Protein AF-A0A1H1VXT9-F1 (afdb_monomer_lite)

Secondary structure (DSSP, 8-state):
-HHHHHHHHHHHHHHHHHHHHHHHHHHHHS----S----PPPHHHHHHHHHHHHHHHHH---HHHHHHHHHHHTS---HHHHHHHTT--HHHHHHHHHH-

Radius of gyration: 32.32 Å; chains: 1; bounding box: 73×25×77 Å

Structure (mmCIF, N/CA/C/O backbone):
data_AF-A0A1H1VXT9-F1
#
_entry.id   AF-A0A1H1VXT9-F1
#
loop_
_atom_site.group_PDB
_atom_site.id
_atom_site.type_symbol
_atom_site.label_atom_id
_atom_site.label_alt_id
_atom_site.label_comp_id
_atom_site.label_asym_id
_atom_s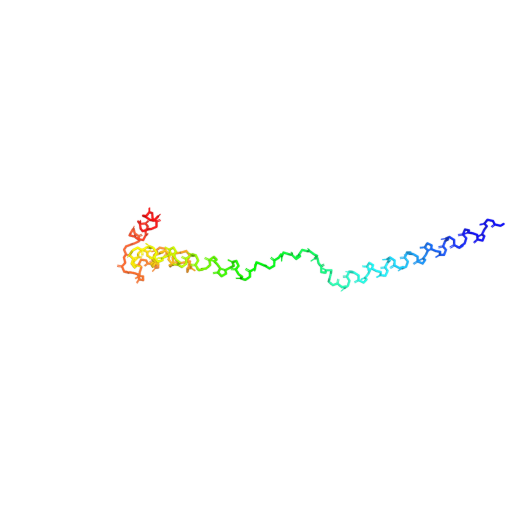ite.label_entity_id
_atom_site.label_seq_id
_atom_site.pdbx_PDB_ins_code
_atom_site.Cartn_x
_atom_site.Cartn_y
_atom_site.Cartn_z
_atom_site.occupancy
_atom_site.B_iso_or_equiv
_atom_site.auth_seq_id
_atom_site.auth_comp_id
_atom_site.auth_asym_id
_atom_site.auth_atom_id
_atom_site.pdbx_PDB_model_num
ATOM 1 N N . MET A 1 1 ? 51.915 -1.849 -53.290 1.00 52.22 1 MET A N 1
ATOM 2 C CA . MET A 1 1 ? 50.447 -2.028 -53.400 1.00 52.22 1 MET A CA 1
ATOM 3 C C . MET A 1 1 ? 49.749 -2.278 -52.052 1.00 52.22 1 MET A C 1
ATOM 5 O O . MET A 1 1 ? 48.544 -2.088 -51.993 1.00 52.22 1 MET A O 1
ATOM 9 N N . GLY A 1 2 ? 50.462 -2.635 -50.966 1.00 62.19 2 GLY A N 1
ATOM 10 C CA . GLY A 1 2 ? 49.870 -2.798 -49.620 1.00 62.19 2 GLY A CA 1
ATOM 11 C C . GLY A 1 2 ? 49.576 -1.493 -48.857 1.00 62.19 2 GLY A C 1
ATOM 12 O O . GLY A 1 2 ? 48.570 -1.417 -48.161 1.00 62.19 2 GLY A O 1
ATOM 13 N N . ASP A 1 3 ? 50.378 -0.440 -49.065 1.00 70.06 3 ASP A N 1
ATOM 14 C CA . ASP A 1 3 ? 50.262 0.839 -48.331 1.00 70.06 3 ASP A CA 1
ATOM 15 C C . ASP A 1 3 ? 48.923 1.567 -48.582 1.00 70.06 3 ASP A C 1
ATOM 17 O O . ASP A 1 3 ? 48.360 2.225 -47.712 1.00 70.06 3 ASP A O 1
ATOM 21 N N . THR A 1 4 ? 48.344 1.406 -49.774 1.00 80.06 4 THR A N 1
ATOM 22 C CA . THR A 1 4 ? 47.067 2.037 -50.132 1.00 80.06 4 THR A CA 1
ATOM 23 C C . THR A 1 4 ? 45.884 1.379 -49.414 1.00 80.06 4 THR A C 1
ATOM 25 O O . THR A 1 4 ? 44.988 2.070 -48.936 1.00 80.06 4 THR A O 1
ATOM 28 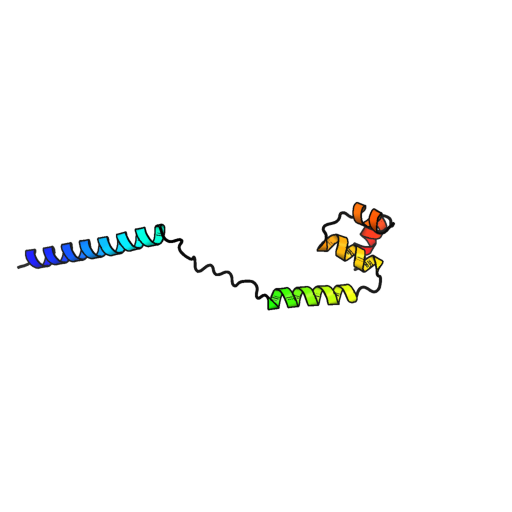N N . ILE A 1 5 ? 45.895 0.049 -49.288 1.00 87.19 5 ILE A N 1
ATOM 29 C CA . ILE A 1 5 ? 44.839 -0.716 -48.605 1.00 87.19 5 ILE A CA 1
ATOM 30 C C . ILE A 1 5 ? 44.843 -0.399 -47.108 1.00 87.19 5 ILE A C 1
ATOM 32 O O . ILE A 1 5 ? 43.789 -0.201 -46.504 1.00 87.19 5 ILE A O 1
ATOM 36 N N . GLU A 1 6 ? 46.029 -0.299 -46.517 1.00 89.00 6 GLU A N 1
ATOM 37 C CA . GLU A 1 6 ? 46.196 0.009 -45.100 1.00 89.00 6 GLU A CA 1
ATOM 38 C C . GLU A 1 6 ? 45.738 1.434 -44.763 1.00 89.00 6 GLU A C 1
ATOM 40 O O . GLU A 1 6 ? 45.035 1.646 -43.772 1.00 89.00 6 GLU A O 1
ATOM 45 N N . ARG A 1 7 ? 46.006 2.401 -45.649 1.00 89.62 7 ARG A N 1
ATOM 46 C CA . ARG A 1 7 ? 45.452 3.761 -45.548 1.00 89.62 7 ARG A CA 1
ATOM 47 C C . ARG A 1 7 ? 43.926 3.773 -45.571 1.00 89.62 7 ARG A C 1
ATOM 49 O O . ARG A 1 7 ? 43.320 4.380 -44.692 1.00 89.62 7 ARG A O 1
ATOM 56 N N . TYR A 1 8 ? 43.294 3.077 -46.517 1.00 92.38 8 TYR A N 1
ATOM 57 C CA . TYR A 1 8 ? 41.829 3.014 -46.575 1.00 92.38 8 TYR A CA 1
ATOM 58 C C . TYR A 1 8 ? 41.224 2.323 -45.351 1.00 92.38 8 TYR A C 1
ATOM 60 O O . TYR A 1 8 ? 40.206 2.773 -44.827 1.00 92.38 8 TYR A O 1
ATOM 68 N N . LYS A 1 9 ? 41.870 1.269 -44.845 1.00 93.19 9 LYS A N 1
ATOM 69 C CA . LYS A 1 9 ? 41.452 0.589 -43.615 1.00 93.19 9 LYS A CA 1
ATOM 70 C C . LYS A 1 9 ? 41.509 1.525 -42.405 1.00 93.19 9 LYS A C 1
ATOM 72 O O . LYS A 1 9 ? 40.562 1.563 -41.621 1.00 93.19 9 LYS A O 1
ATOM 77 N N . ASN A 1 10 ? 42.577 2.310 -42.284 1.00 93.00 10 ASN A N 1
ATOM 78 C CA . ASN A 1 10 ? 42.736 3.288 -41.209 1.00 93.00 10 ASN A CA 1
ATOM 79 C C . ASN A 1 10 ? 41.691 4.410 -41.291 1.00 93.00 10 ASN A C 1
ATOM 81 O O . ASN A 1 10 ? 41.141 4.815 -40.265 1.00 93.00 10 ASN A O 1
ATOM 85 N N . GLU A 1 11 ? 41.360 4.880 -42.494 1.00 94.50 11 GLU A N 1
ATOM 86 C CA . GLU A 1 11 ? 40.296 5.872 -42.680 1.00 94.50 11 GLU A CA 1
ATOM 87 C C . GLU A 1 11 ? 38.911 5.310 -42.335 1.00 94.50 11 GLU A C 1
ATOM 89 O O . GLU A 1 11 ? 38.148 5.952 -41.611 1.00 94.50 11 GLU A O 1
ATOM 94 N N . LEU A 1 12 ? 38.606 4.075 -42.741 1.00 95.94 12 LEU A N 1
ATOM 95 C CA . LEU A 1 12 ? 37.360 3.406 -42.356 1.00 95.94 12 LEU A CA 1
ATOM 96 C C . LEU A 1 12 ? 37.232 3.261 -40.836 1.00 95.94 12 LEU A C 1
ATOM 98 O O . LEU A 1 12 ? 36.172 3.545 -40.277 1.00 95.94 12 LEU A O 1
ATOM 102 N N . GLN A 1 13 ? 38.312 2.883 -40.151 1.00 95.31 13 GLN A N 1
ATOM 103 C CA . GLN A 1 13 ? 38.330 2.795 -38.690 1.00 95.31 13 GLN A CA 1
ATOM 104 C C . GLN A 1 13 ? 38.094 4.157 -38.029 1.00 95.31 13 GLN A C 1
ATOM 106 O O . GLN A 1 13 ? 37.316 4.255 -37.078 1.00 95.31 13 GLN A O 1
ATOM 111 N N . ARG A 1 14 ? 38.707 5.227 -38.550 1.00 95.62 14 ARG A N 1
ATOM 112 C CA . ARG A 1 14 ? 38.498 6.595 -38.049 1.00 95.62 14 ARG A CA 1
ATOM 113 C C . ARG A 1 14 ? 37.057 7.056 -38.231 1.00 95.62 14 ARG A C 1
ATOM 115 O O . ARG A 1 14 ? 36.495 7.664 -37.319 1.00 95.62 14 ARG A O 1
ATOM 122 N N . ILE A 1 15 ? 36.451 6.764 -39.379 1.00 96.69 15 ILE A N 1
ATOM 123 C CA . ILE A 1 15 ? 35.050 7.097 -39.659 1.00 96.69 15 ILE A CA 1
ATOM 124 C C . ILE A 1 15 ? 34.125 6.315 -38.722 1.00 96.69 15 ILE A C 1
ATOM 126 O O . ILE A 1 15 ? 33.276 6.920 -38.067 1.00 96.69 15 ILE A O 1
ATOM 130 N N . ALA A 1 16 ? 34.329 5.003 -38.589 1.00 96.56 16 ALA A N 1
ATOM 131 C CA . ALA A 1 16 ? 33.549 4.159 -37.687 1.00 96.56 16 ALA A CA 1
ATOM 132 C C . ALA A 1 16 ? 33.632 4.653 -36.233 1.00 96.56 16 ALA A C 1
ATOM 134 O O . ALA A 1 16 ? 32.606 4.798 -35.567 1.00 96.56 16 ALA A O 1
ATOM 135 N N . TRP A 1 17 ? 34.835 5.003 -35.767 1.00 97.38 17 TRP A N 1
ATOM 136 C CA . TRP A 1 17 ? 35.040 5.568 -34.435 1.00 97.38 17 TRP A CA 1
ATOM 137 C C . TRP A 1 17 ? 34.288 6.886 -34.242 1.00 97.38 17 TRP A C 1
ATOM 139 O O . TRP A 1 17 ? 33.619 7.077 -33.229 1.00 97.38 17 TRP A O 1
ATOM 149 N N . ARG A 1 18 ? 34.345 7.794 -35.224 1.00 96.88 18 ARG A N 1
ATOM 150 C CA . ARG A 1 18 ? 33.613 9.070 -35.172 1.00 96.88 18 ARG A CA 1
ATOM 151 C C . ARG A 1 18 ? 32.101 8.860 -35.097 1.00 96.88 18 ARG A C 1
ATOM 153 O O . ARG A 1 18 ? 31.443 9.559 -34.329 1.00 96.88 18 ARG A O 1
ATOM 160 N N . ILE A 1 19 ? 31.561 7.897 -35.848 1.00 96.12 19 ILE A N 1
ATOM 161 C CA . ILE A 1 19 ? 30.133 7.545 -35.823 1.00 96.12 19 ILE A CA 1
ATOM 162 C C . ILE A 1 19 ? 29.739 7.012 -34.442 1.00 96.12 19 ILE A C 1
ATOM 164 O O . ILE A 1 19 ? 28.801 7.528 -33.835 1.00 96.12 19 ILE A O 1
ATOM 168 N N . GLN A 1 20 ? 30.484 6.040 -33.910 1.00 94.44 20 GLN A N 1
ATOM 169 C CA . GLN A 1 20 ? 30.218 5.466 -32.587 1.00 94.44 20 GLN A CA 1
ATOM 170 C C . GLN A 1 20 ? 30.337 6.508 -31.474 1.00 94.44 20 GLN A C 1
ATOM 172 O O . GLN A 1 20 ? 29.489 6.575 -30.585 1.00 94.44 20 GLN A O 1
ATOM 177 N N . TYR A 1 21 ? 31.370 7.350 -31.529 1.00 94.88 21 TYR A N 1
ATOM 178 C CA . TYR A 1 21 ? 31.580 8.407 -30.549 1.00 94.88 21 TYR A CA 1
ATOM 179 C C . TYR A 1 21 ? 30.435 9.423 -30.572 1.00 94.88 21 TYR A C 1
ATOM 181 O O . TYR A 1 21 ? 29.898 9.762 -29.518 1.00 94.88 21 TYR A O 1
ATOM 189 N N . LYS A 1 22 ? 30.011 9.863 -31.765 1.00 93.62 22 LYS A N 1
ATOM 190 C CA . LYS A 1 22 ? 28.870 10.771 -31.921 1.00 93.62 22 LYS A CA 1
ATOM 191 C C . LYS A 1 22 ? 27.588 10.146 -31.366 1.00 93.62 22 LYS A C 1
ATOM 193 O O . LYS A 1 22 ? 26.926 10.795 -30.562 1.00 93.62 22 LYS A O 1
ATOM 198 N N . ALA A 1 23 ? 27.295 8.891 -31.712 1.00 90.12 23 ALA A N 1
ATOM 199 C CA . ALA A 1 23 ? 26.136 8.163 -31.194 1.00 90.12 23 ALA A CA 1
ATOM 200 C C . ALA A 1 23 ? 26.167 8.049 -29.660 1.00 90.12 23 ALA A C 1
ATOM 202 O O . ALA A 1 23 ? 25.170 8.319 -29.002 1.00 90.12 23 ALA A O 1
ATOM 203 N N . ARG A 1 24 ? 27.329 7.748 -29.067 1.00 87.19 24 ARG A N 1
ATOM 204 C CA . ARG A 1 24 ? 27.507 7.674 -27.607 1.00 87.19 24 ARG A CA 1
ATOM 205 C C . ARG A 1 24 ? 27.318 9.028 -26.921 1.00 87.19 24 ARG A C 1
ATOM 207 O O . ARG A 1 24 ? 26.761 9.085 -25.829 1.00 87.19 24 ARG A O 1
ATOM 214 N N . VAL A 1 25 ? 27.801 10.119 -27.517 1.00 90.00 25 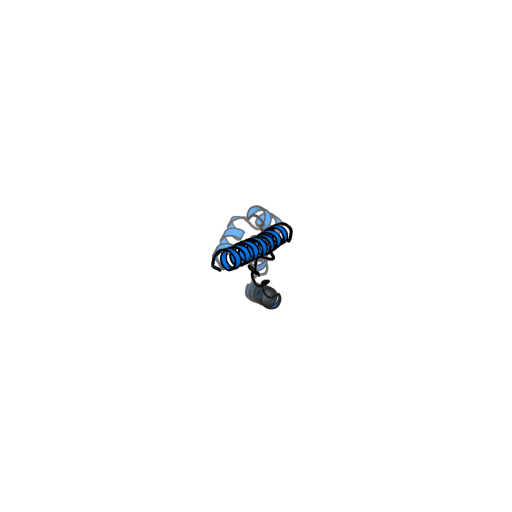VAL A N 1
ATOM 215 C CA . VAL A 1 25 ? 27.601 11.475 -26.977 1.00 90.00 25 VAL A CA 1
ATOM 216 C C . VAL A 1 25 ? 26.137 11.894 -27.092 1.00 90.00 25 VAL A C 1
ATOM 218 O O . VAL A 1 25 ? 25.614 12.462 -26.139 1.00 90.00 25 VAL A O 1
ATOM 221 N N . GLN A 1 26 ? 25.476 11.594 -28.214 1.00 86.88 26 GLN A N 1
ATOM 222 C CA . GLN A 1 26 ? 24.044 11.842 -28.397 1.00 86.88 26 GLN A CA 1
ATOM 223 C C . GLN A 1 26 ? 23.219 11.045 -27.387 1.00 86.88 26 GLN A C 1
ATOM 225 O O . GLN A 1 26 ? 22.496 11.655 -26.614 1.00 86.88 26 GLN A O 1
ATOM 230 N N . GLN A 1 27 ? 23.449 9.736 -27.262 1.00 81.56 27 GLN A N 1
ATOM 231 C CA . GLN A 1 27 ? 22.779 8.874 -26.283 1.00 81.56 27 GLN A CA 1
ATOM 232 C C . GLN A 1 27 ? 22.960 9.341 -24.829 1.00 81.56 27 GLN A C 1
ATOM 234 O O . GLN A 1 27 ? 22.088 9.117 -24.003 1.00 81.56 27 GLN A O 1
ATOM 239 N N . LYS A 1 28 ? 24.100 9.956 -24.484 1.00 80.12 28 LYS A N 1
ATOM 240 C CA . LYS A 1 28 ? 24.331 10.521 -23.142 1.00 80.12 28 LYS A CA 1
ATOM 241 C C . LYS A 1 28 ? 23.603 11.844 -22.898 1.00 80.12 28 LYS A C 1
ATOM 243 O O . LYS A 1 28 ? 23.404 12.209 -21.744 1.00 80.12 28 LYS A O 1
ATOM 248 N N . ARG A 1 29 ? 23.344 12.610 -23.960 1.00 81.50 29 ARG A N 1
ATOM 249 C CA . ARG A 1 29 ? 22.677 13.922 -23.905 1.00 81.50 29 ARG A CA 1
ATOM 250 C C . ARG A 1 29 ? 21.167 13.792 -24.045 1.00 81.50 29 ARG A C 1
ATOM 252 O O . ARG A 1 29 ? 20.432 14.595 -23.486 1.00 81.50 29 ARG A O 1
ATOM 259 N N . GLU A 1 30 ? 20.725 12.796 -24.791 1.00 81.25 30 GLU A N 1
ATOM 260 C CA . GLU A 1 30 ? 19.356 12.314 -24.784 1.00 81.25 30 GLU A CA 1
ATOM 261 C C . GLU A 1 30 ? 19.143 11.566 -23.464 1.00 81.25 30 GLU A C 1
ATOM 263 O O . GLU A 1 30 ? 20.035 10.864 -22.995 1.00 81.25 30 GLU A O 1
ATOM 268 N N . CYS A 1 31 ? 17.992 11.741 -22.816 1.00 63.00 31 CYS A N 1
ATOM 269 C CA . CYS A 1 31 ? 17.622 10.855 -21.719 1.00 63.00 31 CYS A CA 1
ATOM 270 C C . CYS A 1 31 ? 17.403 9.478 -22.358 1.00 63.00 31 CYS A C 1
ATOM 272 O O . CYS A 1 31 ? 16.464 9.361 -23.152 1.00 63.00 31 CYS A O 1
ATOM 274 N N . PRO A 1 32 ? 18.249 8.456 -22.111 1.00 62.75 32 PRO A N 1
ATOM 275 C CA . PRO A 1 32 ? 17.948 7.135 -22.617 1.00 62.75 32 PRO A CA 1
ATOM 276 C C . PRO A 1 32 ? 16.631 6.746 -21.958 1.00 62.75 32 PRO A C 1
ATOM 278 O O . PRO A 1 32 ? 16.580 6.561 -20.741 1.00 62.75 32 PRO A O 1
ATOM 281 N N . LEU A 1 33 ? 15.563 6.676 -22.753 1.00 61.66 33 LEU A N 1
ATOM 282 C CA . LEU A 1 33 ? 14.334 6.004 -22.368 1.00 61.66 33 LEU A CA 1
ATOM 283 C C . LEU A 1 33 ? 14.757 4.568 -22.079 1.00 61.66 33 LEU A C 1
ATOM 285 O O . LEU A 1 33 ? 14.860 3.738 -22.982 1.00 61.66 33 LEU A O 1
ATOM 289 N N . ARG A 1 34 ? 15.139 4.297 -20.828 1.00 60.56 34 ARG A N 1
ATOM 290 C CA . ARG A 1 34 ? 15.320 2.939 -20.358 1.00 60.56 34 ARG A CA 1
ATOM 291 C C . ARG A 1 34 ? 14.006 2.261 -20.690 1.00 60.56 34 ARG A C 1
ATOM 293 O O . ARG A 1 34 ? 12.958 2.695 -20.227 1.00 60.56 34 ARG A O 1
ATOM 300 N N . SER A 1 35 ? 14.082 1.189 -21.466 1.00 57.91 35 SER A N 1
ATOM 301 C CA . SER A 1 35 ? 12.974 0.257 -21.667 1.00 57.91 35 SER A CA 1
ATOM 302 C C . SER A 1 35 ? 12.631 -0.498 -20.372 1.00 57.91 35 SER A C 1
ATOM 304 O O . SER A 1 35 ? 12.038 -1.570 -20.417 1.00 57.91 35 SER A O 1
ATOM 306 N N . ASP A 1 36 ? 12.940 0.077 -19.212 1.00 58.25 36 ASP A N 1
ATOM 307 C CA . ASP A 1 36 ? 12.255 -0.200 -17.963 1.00 58.25 36 ASP A CA 1
ATOM 308 C C . ASP A 1 36 ? 10.898 0.529 -18.043 1.00 58.25 36 ASP A C 1
ATOM 310 O O . ASP A 1 36 ? 10.536 1.333 -17.185 1.00 58.25 36 ASP A O 1
ATOM 314 N N . PHE A 1 37 ? 10.137 0.275 -19.117 1.00 57.78 37 PHE A N 1
ATOM 315 C CA . PHE A 1 37 ? 8.696 0.418 -19.073 1.00 57.78 37 PHE A CA 1
ATOM 316 C C . PHE A 1 37 ? 8.250 -0.668 -18.102 1.00 57.78 37 PHE A C 1
ATOM 318 O O . PHE A 1 37 ? 7.874 -1.769 -18.497 1.00 57.78 37 PHE A O 1
ATOM 325 N N . HIS A 1 38 ? 8.345 -0.384 -16.803 1.00 58.88 38 HIS A N 1
ATOM 326 C CA . HIS A 1 38 ? 7.409 -0.982 -15.876 1.00 58.88 38 HIS A CA 1
ATOM 327 C C . HIS A 1 38 ? 6.053 -0.716 -16.508 1.00 58.88 38 HIS A C 1
ATOM 329 O O . HIS A 1 38 ? 5.698 0.450 -16.705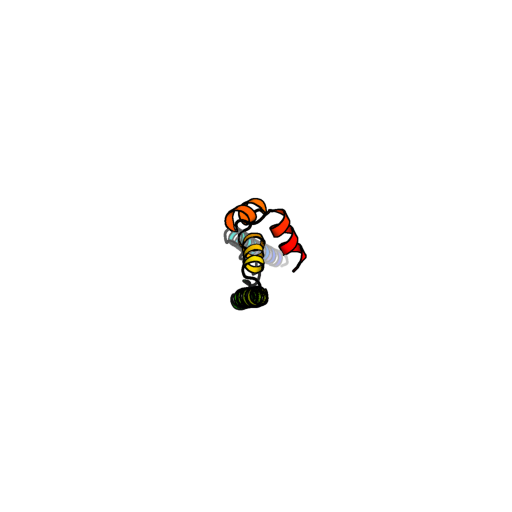 1.00 58.88 38 HIS A O 1
ATOM 335 N N . SER A 1 39 ? 5.385 -1.785 -16.955 1.00 63.06 39 SER A N 1
ATOM 336 C CA . SER A 1 39 ? 4.027 -1.671 -17.462 1.00 63.06 39 SER A CA 1
ATOM 337 C C . SER A 1 39 ? 3.293 -0.791 -16.460 1.00 63.06 39 SER A C 1
ATOM 339 O O . SER A 1 39 ? 3.341 -1.115 -15.265 1.00 63.06 39 SER A O 1
ATOM 341 N N . PRO A 1 40 ? 2.707 0.344 -16.884 1.00 66.19 40 PRO A N 1
ATOM 342 C CA . PRO A 1 40 ? 1.808 1.068 -16.009 1.00 66.19 40 PRO A CA 1
ATOM 343 C C . PRO A 1 40 ? 0.855 0.014 -15.468 1.00 66.19 40 PRO A C 1
ATOM 345 O O . PRO A 1 40 ? 0.337 -0.775 -16.265 1.00 66.19 40 PRO A O 1
ATOM 348 N N . VAL A 1 41 ? 0.721 -0.077 -14.140 1.00 65.06 41 VAL A N 1
ATOM 349 C CA . VAL A 1 41 ? -0.308 -0.934 -13.548 1.00 65.06 41 VAL A CA 1
ATOM 350 C C . VAL A 1 41 ? -1.576 -0.609 -14.316 1.00 65.06 41 VAL A C 1
ATOM 352 O O . VAL A 1 41 ? -1.945 0.568 -14.408 1.00 65.06 41 VAL A O 1
ATOM 355 N N . GLU A 1 42 ? -2.128 -1.610 -15.002 1.00 76.81 42 GLU A N 1
ATOM 356 C CA . GLU A 1 42 ? -3.233 -1.355 -15.907 1.00 76.81 42 GLU A CA 1
ATOM 357 C C . GLU A 1 42 ? -4.338 -0.716 -15.068 1.00 76.81 42 GLU A C 1
ATOM 359 O O . GLU A 1 42 ? -4.656 -1.189 -13.978 1.00 76.81 42 GLU A O 1
ATOM 364 N N . ILE A 1 43 ? -4.880 0.412 -15.526 1.00 75.38 43 ILE A N 1
ATOM 365 C CA . ILE A 1 43 ? -5.894 1.164 -14.769 1.00 75.38 43 ILE A CA 1
ATOM 366 C C . ILE A 1 43 ? -7.063 0.238 -14.394 1.00 75.38 43 ILE A C 1
ATOM 368 O O . ILE A 1 43 ? -7.642 0.356 -13.318 1.00 75.38 43 ILE A O 1
ATOM 372 N N . THR A 1 44 ? -7.353 -0.728 -15.265 1.00 78.19 44 THR A N 1
ATOM 373 C CA . THR A 1 44 ? -8.282 -1.836 -15.046 1.00 78.19 44 THR A CA 1
ATOM 374 C C . THR A 1 44 ? -7.951 -2.656 -13.804 1.00 78.19 44 THR A C 1
ATOM 376 O O . THR A 1 44 ? -8.853 -2.915 -13.018 1.00 78.19 44 THR A O 1
ATOM 379 N N . ASP A 1 45 ? -6.693 -3.024 -13.584 1.00 79.56 45 ASP A N 1
ATOM 380 C CA . ASP A 1 45 ? -6.260 -3.846 -12.450 1.00 79.56 45 ASP A CA 1
ATOM 381 C C . ASP A 1 45 ? -6.410 -3.091 -11.118 1.00 79.56 45 ASP A C 1
ATOM 383 O O . ASP A 1 45 ? -6.949 -3.619 -10.143 1.00 79.56 45 ASP A O 1
ATOM 387 N N . VAL A 1 46 ? -6.067 -1.795 -11.101 1.00 81.56 46 VAL A N 1
ATOM 388 C CA . VAL A 1 46 ? -6.319 -0.920 -9.938 1.00 81.56 46 VAL A CA 1
ATOM 389 C C . VAL A 1 46 ? -7.819 -0.807 -9.657 1.00 81.56 46 VAL A C 1
ATOM 391 O O . VAL A 1 46 ? -8.253 -0.982 -8.520 1.00 81.56 46 VAL A O 1
ATOM 394 N N . MET A 1 47 ? -8.630 -0.560 -10.690 1.00 76.38 47 MET A N 1
ATOM 395 C CA . MET A 1 47 ? -10.081 -0.423 -10.533 1.00 76.38 47 MET A CA 1
ATOM 396 C C . MET A 1 47 ? -10.750 -1.725 -10.077 1.00 76.38 47 MET A C 1
ATOM 398 O O . MET A 1 47 ? -11.680 -1.681 -9.270 1.00 76.38 47 MET A O 1
ATOM 402 N N . VAL A 1 48 ? -10.291 -2.878 -10.573 1.00 81.81 48 VAL A N 1
ATOM 403 C CA . VAL A 1 48 ? -10.780 -4.198 -10.150 1.00 81.81 48 VAL A CA 1
ATOM 404 C C . VAL A 1 48 ? -10.422 -4.451 -8.687 1.00 81.81 48 VAL A C 1
ATOM 406 O O . VAL A 1 48 ? -11.288 -4.884 -7.925 1.00 81.81 48 VAL A O 1
ATOM 409 N N . SER A 1 49 ? -9.197 -4.120 -8.273 1.00 85.75 49 SER A N 1
ATOM 410 C CA . SER A 1 49 ? -8.764 -4.220 -6.876 1.00 85.75 49 SER A CA 1
ATOM 411 C C . SER A 1 49 ? -9.616 -3.344 -5.949 1.00 85.75 49 SER A C 1
ATOM 413 O O . SER A 1 49 ? -10.165 -3.837 -4.963 1.00 85.75 49 SER A O 1
ATOM 415 N N . ASP A 1 50 ? -9.838 -2.075 -6.304 1.00 86.75 50 ASP A N 1
ATOM 416 C CA . ASP A 1 50 ? -10.666 -1.151 -5.518 1.00 86.75 50 ASP A CA 1
ATOM 417 C C . ASP A 1 50 ? -12.118 -1.631 -5.385 1.00 86.75 50 ASP A C 1
ATOM 419 O O . ASP A 1 50 ? -12.732 -1.523 -4.316 1.00 86.75 50 ASP A O 1
ATOM 423 N N . LEU A 1 51 ? -12.692 -2.158 -6.470 1.00 89.25 51 LEU A N 1
ATOM 424 C CA . LEU A 1 51 ? -14.041 -2.719 -6.469 1.00 89.25 51 LEU A CA 1
ATOM 425 C C . LEU A 1 51 ? -14.120 -3.956 -5.566 1.00 89.25 51 LEU A C 1
ATOM 427 O O . LEU A 1 51 ? -15.055 -4.082 -4.775 1.00 89.25 51 LEU A O 1
ATOM 431 N N . TYR A 1 52 ? -13.123 -4.835 -5.646 1.00 90.56 52 TYR A N 1
ATOM 432 C CA . TYR A 1 52 ? -13.041 -6.036 -4.825 1.00 90.56 52 TYR A CA 1
ATOM 433 C C . TYR A 1 52 ? -12.909 -5.703 -3.332 1.00 90.56 52 TYR A C 1
ATOM 435 O O . TYR A 1 52 ? -13.641 -6.252 -2.505 1.00 90.56 52 TYR A O 1
ATOM 443 N N . VAL A 1 53 ? -12.061 -4.733 -2.976 1.00 89.56 53 VAL A N 1
ATOM 444 C CA . VAL A 1 53 ? -11.925 -4.243 -1.595 1.00 89.56 53 VAL A CA 1
ATOM 445 C C . VAL A 1 53 ? -13.256 -3.696 -1.075 1.00 89.56 53 VAL A C 1
ATOM 447 O O . VAL A 1 53 ? -13.660 -4.029 0.040 1.00 89.56 53 VAL A O 1
ATOM 450 N N . LYS A 1 54 ? -13.987 -2.908 -1.876 1.00 89.19 54 LYS A N 1
ATOM 451 C CA . LYS A 1 54 ? -15.318 -2.402 -1.492 1.00 89.19 54 LYS A CA 1
ATOM 452 C C . LYS A 1 54 ? -16.314 -3.531 -1.233 1.00 89.19 54 LYS A C 1
ATOM 454 O O . LYS A 1 54 ? -16.997 -3.495 -0.213 1.00 89.19 54 LYS A O 1
ATOM 459 N N . GLN A 1 55 ? -16.353 -4.547 -2.095 1.00 89.81 55 GLN A N 1
ATOM 460 C CA . GLN A 1 55 ? -17.233 -5.705 -1.910 1.00 89.81 55 GLN A CA 1
ATOM 461 C C . GLN A 1 55 ? -16.921 -6.452 -0.609 1.00 89.81 55 GLN A C 1
ATOM 463 O O . GLN A 1 55 ? -17.834 -6.775 0.147 1.00 89.81 55 GLN A O 1
ATOM 468 N N . ILE A 1 56 ? -15.641 -6.669 -0.291 1.00 89.12 56 ILE A N 1
ATOM 469 C CA . ILE A 1 56 ? -15.239 -7.305 0.973 1.00 89.12 56 ILE A CA 1
ATOM 470 C C . ILE A 1 56 ? -15.685 -6.468 2.176 1.00 89.12 56 ILE A C 1
ATOM 472 O O . ILE A 1 56 ? -16.205 -7.010 3.151 1.00 89.12 56 ILE A O 1
ATOM 476 N N . LEU A 1 57 ? -15.512 -5.146 2.119 1.00 89.81 57 LEU A N 1
ATOM 477 C CA . LEU A 1 57 ? -15.940 -4.257 3.201 1.00 89.81 57 LEU A CA 1
ATOM 478 C C . LEU A 1 57 ? -17.459 -4.292 3.410 1.00 89.81 57 LEU A C 1
ATOM 480 O O . LEU A 1 57 ? -17.926 -4.175 4.547 1.00 89.81 57 LEU A O 1
ATOM 484 N N . GLU A 1 58 ? -18.241 -4.472 2.347 1.00 89.12 58 GLU A N 1
ATOM 485 C CA . GLU A 1 58 ? -19.696 -4.626 2.431 1.00 89.12 58 GLU A CA 1
ATOM 486 C C . GLU A 1 58 ? -20.116 -5.925 3.129 1.00 89.12 58 GLU A C 1
ATOM 488 O O . GLU A 1 58 ? -21.102 -5.905 3.868 1.00 89.12 58 GLU A O 1
ATOM 493 N N . LEU A 1 59 ? -19.333 -7.005 3.009 1.00 89.69 59 LEU A N 1
ATOM 494 C CA . LEU A 1 59 ? -19.583 -8.272 3.714 1.00 89.69 59 LEU A CA 1
ATOM 495 C C . LEU A 1 59 ? -19.485 -8.149 5.240 1.00 89.69 59 LEU A C 1
ATOM 497 O O . LEU A 1 59 ? -20.012 -9.004 5.950 1.00 89.69 59 LEU A O 1
ATOM 501 N N . ILE A 1 60 ? -18.835 -7.103 5.765 1.00 89.25 60 ILE A N 1
ATOM 502 C CA . ILE A 1 60 ? -18.772 -6.858 7.208 1.00 89.25 60 ILE A CA 1
ATOM 503 C C . ILE A 1 60 ? -20.171 -6.428 7.683 1.00 89.25 60 ILE A C 1
ATOM 505 O O . ILE A 1 60 ? -20.627 -5.342 7.316 1.00 89.25 60 ILE A O 1
ATOM 509 N N . PRO A 1 61 ? -20.862 -7.229 8.517 1.00 84.19 61 PRO A N 1
ATOM 510 C CA . PRO A 1 61 ? -22.271 -7.000 8.837 1.00 84.19 61 PRO A CA 1
ATOM 511 C C . PRO A 1 61 ? -22.489 -5.795 9.761 1.00 84.19 61 PRO A C 1
ATOM 513 O O . PRO A 1 61 ? -23.572 -5.213 9.784 1.00 84.19 61 PRO A O 1
ATOM 516 N N . THR A 1 62 ? -21.476 -5.403 10.535 1.00 88.50 62 THR A N 1
ATOM 517 C CA . THR A 1 62 ? -21.559 -4.279 11.470 1.00 88.50 62 THR A CA 1
ATOM 518 C C . THR A 1 62 ? -20.915 -3.024 10.895 1.00 88.50 62 THR A C 1
ATOM 520 O O . THR A 1 62 ? -19.747 -3.019 10.505 1.00 88.50 62 THR A O 1
ATOM 523 N N . SER A 1 63 ? -21.653 -1.912 10.932 1.00 87.62 63 SER A N 1
ATOM 524 C CA . SER A 1 63 ? -21.141 -0.590 10.549 1.00 87.62 63 SER A CA 1
ATOM 525 C C . SER A 1 63 ? -19.912 -0.191 11.371 1.00 87.62 63 SER A C 1
ATOM 527 O O . SER A 1 63 ? -18.948 0.332 10.824 1.00 87.62 63 SER A O 1
ATOM 529 N N . THR A 1 64 ? -19.899 -0.513 12.668 1.00 88.88 64 THR A N 1
ATOM 530 C CA . THR A 1 64 ? -18.757 -0.249 13.554 1.00 88.88 64 THR A CA 1
ATOM 531 C C . THR A 1 64 ? -17.509 -1.027 13.137 1.00 88.88 64 THR A C 1
ATOM 533 O O . THR A 1 64 ? -16.433 -0.445 13.079 1.00 88.88 64 THR A O 1
ATOM 536 N N . GLY A 1 65 ? -17.637 -2.321 12.815 1.00 88.56 65 GLY A N 1
ATOM 537 C CA . GLY A 1 65 ? -16.503 -3.138 12.372 1.00 88.56 65 GLY A CA 1
ATOM 538 C C . GLY A 1 65 ? -15.949 -2.652 11.035 1.00 88.56 65 GLY A C 1
ATOM 539 O O . GLY A 1 65 ? -14.739 -2.505 10.884 1.00 88.56 65 GLY A O 1
ATOM 540 N N . ARG A 1 66 ? -16.842 -2.306 10.101 1.00 92.38 66 ARG A N 1
ATOM 541 C CA . ARG A 1 66 ? -16.471 -1.733 8.804 1.00 92.38 66 ARG A CA 1
ATOM 542 C C . ARG A 1 66 ? -15.709 -0.416 8.959 1.00 92.38 66 ARG A C 1
ATOM 544 O O . ARG A 1 66 ? -14.652 -0.260 8.357 1.00 92.38 66 ARG A O 1
ATOM 551 N N . ASN A 1 67 ? -16.206 0.497 9.793 1.00 92.38 67 ASN A N 1
ATOM 552 C CA . ASN A 1 67 ? -15.555 1.786 10.032 1.00 92.38 67 ASN A CA 1
ATOM 553 C C . ASN A 1 67 ? -14.174 1.613 10.670 1.00 92.38 67 ASN A C 1
ATOM 555 O O . ASN A 1 67 ? -13.220 2.212 10.192 1.00 92.38 67 ASN A O 1
ATOM 559 N N . VAL A 1 68 ? -14.037 0.723 11.662 1.00 92.62 68 VAL A N 1
ATOM 560 C CA . VAL A 1 68 ? -12.734 0.418 12.279 1.00 92.62 68 VAL A CA 1
ATOM 561 C C . VAL A 1 68 ? -11.707 -0.038 11.236 1.00 92.62 68 VAL A C 1
ATOM 563 O O . VAL A 1 68 ? -10.570 0.426 11.266 1.00 92.62 68 VAL A O 1
ATOM 566 N N . ILE A 1 69 ? -12.087 -0.917 10.303 1.00 90.94 69 ILE A N 1
ATOM 567 C CA . ILE A 1 69 ? -11.178 -1.400 9.250 1.00 90.94 69 ILE A CA 1
ATOM 568 C C . ILE A 1 69 ? -10.813 -0.290 8.265 1.00 90.94 69 ILE A C 1
ATOM 570 O O . ILE A 1 69 ? -9.635 -0.131 7.949 1.00 90.94 69 ILE A O 1
ATOM 574 N N . ILE A 1 70 ? -11.795 0.488 7.802 1.00 92.06 70 ILE A N 1
ATOM 575 C CA . ILE A 1 70 ? -11.563 1.601 6.873 1.00 92.06 70 ILE A CA 1
ATOM 576 C C . ILE A 1 70 ? -10.639 2.640 7.512 1.00 92.06 70 ILE A C 1
ATOM 578 O O . ILE A 1 70 ? -9.653 3.053 6.905 1.00 92.06 70 ILE A O 1
ATOM 582 N N . ASP A 1 71 ? -10.930 3.056 8.741 1.00 93.31 71 ASP A N 1
ATOM 583 C CA . ASP A 1 71 ? -10.147 4.084 9.415 1.00 93.31 71 ASP A CA 1
ATOM 584 C C . ASP A 1 71 ? -8.716 3.613 9.716 1.00 93.31 71 ASP A C 1
ATOM 586 O O . ASP A 1 71 ? -7.784 4.406 9.604 1.00 93.31 71 ASP A O 1
ATOM 590 N N . PHE A 1 72 ? -8.524 2.327 10.031 1.00 91.44 72 PHE A N 1
ATOM 591 C CA . PHE A 1 72 ? -7.202 1.781 10.333 1.00 91.44 72 PHE A CA 1
ATOM 592 C C . PHE A 1 72 ? -6.354 1.519 9.081 1.00 91.44 72 PHE A C 1
ATOM 594 O O . PHE A 1 72 ? -5.203 1.933 9.040 1.00 91.44 72 PHE A O 1
ATOM 601 N N . TYR A 1 73 ? -6.898 0.824 8.075 1.00 89.38 73 TYR A N 1
ATOM 602 C CA . TYR A 1 73 ? -6.122 0.336 6.925 1.00 89.38 73 TYR A CA 1
ATOM 603 C C . TYR A 1 73 ? -6.156 1.254 5.700 1.00 89.38 73 TYR A C 1
ATOM 605 O O . TYR A 1 73 ? -5.269 1.156 4.860 1.00 89.38 73 TYR A O 1
ATOM 613 N N . ILE A 1 74 ? -7.180 2.104 5.558 1.00 89.06 74 ILE A N 1
ATOM 614 C CA . ILE A 1 74 ? -7.326 2.999 4.393 1.00 89.06 74 ILE A CA 1
ATOM 615 C C . ILE A 1 74 ? -6.960 4.440 4.756 1.00 89.06 74 ILE A C 1
ATOM 617 O O . ILE A 1 74 ? -6.453 5.178 3.917 1.00 89.06 74 ILE A O 1
ATOM 621 N N . ARG A 1 75 ? -7.232 4.864 5.996 1.00 92.06 75 ARG A N 1
ATOM 622 C CA . ARG A 1 75 ? -6.998 6.245 6.458 1.00 92.06 75 ARG A CA 1
ATOM 623 C C . ARG A 1 75 ? -5.825 6.385 7.431 1.00 92.06 75 ARG A C 1
ATOM 625 O O . ARG A 1 75 ? -5.642 7.476 7.967 1.00 92.06 75 ARG A O 1
ATOM 632 N N . ASP A 1 76 ? -5.079 5.306 7.674 1.00 91.69 76 ASP A N 1
ATOM 633 C CA . ASP A 1 76 ? -3.904 5.255 8.558 1.00 91.69 76 ASP A CA 1
ATOM 634 C C . ASP A 1 76 ? -4.125 5.883 9.950 1.00 91.69 76 ASP A C 1
ATOM 636 O O . ASP A 1 76 ? -3.220 6.468 10.553 1.00 91.69 76 ASP A O 1
ATOM 640 N N . LYS A 1 77 ? -5.343 5.778 10.498 1.00 93.12 77 LYS A N 1
ATOM 641 C CA . LYS A 1 77 ? -5.644 6.304 11.833 1.00 93.12 77 LYS A CA 1
ATOM 642 C C . LYS A 1 77 ? -5.154 5.352 12.916 1.00 93.12 77 LYS A C 1
ATOM 644 O O . LYS A 1 77 ? -5.280 4.130 12.830 1.00 93.12 77 LYS A O 1
ATOM 649 N N . SER A 1 78 ? -4.652 5.925 14.005 1.00 93.94 78 SER A N 1
ATOM 650 C CA . SER A 1 78 ? -4.289 5.156 15.194 1.00 93.94 78 SER A CA 1
ATOM 651 C C . SER A 1 78 ? -5.527 4.625 15.921 1.00 93.94 78 SER A C 1
ATOM 653 O O . SER A 1 78 ? -6.597 5.232 15.901 1.00 93.94 78 SER A O 1
ATOM 655 N N . GLU A 1 79 ? -5.372 3.528 16.667 1.00 92.19 79 GLU A N 1
ATOM 656 C CA . GLU A 1 79 ? -6.476 2.935 17.439 1.00 92.19 79 GLU A CA 1
ATOM 657 C C . GLU A 1 79 ? -7.103 3.915 18.446 1.00 92.19 79 GLU A C 1
ATOM 659 O O . GLU A 1 79 ? -8.281 3.787 18.767 1.00 92.19 79 GLU A O 1
ATOM 664 N N . ARG A 1 80 ? -6.328 4.895 18.935 1.00 94.25 80 ARG A N 1
ATOM 665 C CA . ARG A 1 80 ? -6.819 5.956 19.826 1.00 94.25 80 ARG A CA 1
ATOM 666 C C . ARG A 1 80 ? -7.732 6.936 19.095 1.00 94.25 80 ARG A C 1
ATOM 668 O O . ARG A 1 80 ? -8.822 7.200 19.579 1.00 94.25 80 ARG A O 1
ATOM 675 N N . GLN A 1 81 ? -7.323 7.405 17.918 1.00 93.62 81 GLN A N 1
ATOM 676 C CA . GLN A 1 81 ? -8.143 8.301 17.094 1.00 93.62 81 GLN A CA 1
ATOM 677 C C . GLN A 1 81 ? -9.454 7.624 16.682 1.00 93.62 81 GLN A C 1
ATOM 679 O O . GLN A 1 81 ? -10.517 8.221 16.779 1.00 93.62 81 GLN A O 1
ATOM 684 N N . ILE A 1 82 ? -9.396 6.344 16.303 1.00 94.56 82 ILE A N 1
ATOM 685 C CA . ILE A 1 82 ? -10.588 5.560 15.946 1.00 94.56 82 ILE A CA 1
ATOM 686 C C . ILE A 1 82 ? -11.517 5.384 17.155 1.00 94.56 82 ILE A C 1
ATOM 688 O O . ILE A 1 82 ? -12.735 5.484 17.027 1.00 94.56 82 ILE A O 1
ATOM 692 N N . ALA A 1 83 ? -10.950 5.116 18.334 1.00 94.19 83 ALA A N 1
ATOM 693 C CA . ALA A 1 83 ? -11.702 4.994 19.579 1.00 94.19 83 ALA A CA 1
ATOM 694 C C . ALA A 1 83 ? -12.446 6.294 19.930 1.00 94.19 83 ALA A C 1
ATOM 696 O O . ALA A 1 83 ? -13.624 6.244 20.286 1.00 94.19 83 ALA A O 1
ATOM 697 N N . GLU A 1 84 ? -11.782 7.441 19.778 1.00 94.81 84 GLU A N 1
ATOM 698 C CA . GLU A 1 84 ? -12.372 8.766 19.993 1.00 94.81 84 GLU A CA 1
ATOM 699 C C . GLU A 1 84 ? -13.485 9.068 18.979 1.00 94.81 84 GLU A C 1
ATOM 701 O O . GLU A 1 84 ? -14.584 9.452 19.375 1.00 94.81 84 GLU A O 1
ATOM 706 N N . GLU A 1 85 ? -13.249 8.832 17.687 1.00 93.00 85 GLU A N 1
ATOM 707 C CA . GLU A 1 85 ? -14.222 9.119 16.623 1.00 93.00 85 GLU A CA 1
ATOM 708 C C . GLU A 1 85 ? -15.473 8.236 16.689 1.00 93.00 85 GLU A C 1
ATOM 710 O O . GLU A 1 85 ? -16.586 8.705 16.451 1.00 93.00 85 GLU A O 1
ATOM 715 N N . LEU A 1 86 ? -15.304 6.953 17.013 1.00 91.31 86 LEU A N 1
ATOM 716 C CA . LEU A 1 86 ? -16.410 5.998 17.105 1.00 91.31 86 LEU A CA 1
ATOM 717 C C . LEU A 1 86 ? -17.020 5.924 18.512 1.00 91.31 86 LEU A C 1
ATOM 719 O O . LEU A 1 86 ? -17.961 5.157 18.716 1.00 91.31 86 LEU A O 1
ATOM 723 N N . ASN A 1 87 ? -16.506 6.706 19.468 1.00 93.38 87 ASN A N 1
ATOM 724 C CA . ASN A 1 87 ? -16.907 6.705 20.876 1.00 93.38 87 ASN A CA 1
ATOM 725 C C . ASN A 1 87 ? -16.912 5.290 21.498 1.00 93.38 87 ASN A C 1
ATOM 727 O O . ASN A 1 87 ? -17.853 4.877 22.181 1.00 93.38 87 ASN A O 1
ATOM 731 N N . ILE A 1 88 ? -15.857 4.518 21.224 1.00 92.56 88 ILE A N 1
ATOM 732 C CA . ILE A 1 88 ? -15.642 3.162 21.749 1.00 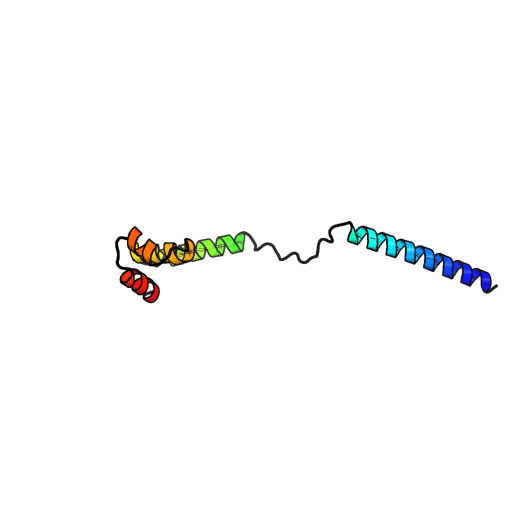92.56 88 ILE A CA 1
ATOM 733 C C . ILE A 1 88 ? -14.288 3.070 22.449 1.00 92.56 88 ILE A C 1
ATOM 735 O O . ILE A 1 88 ? -13.410 3.898 22.252 1.00 92.56 88 ILE A O 1
ATOM 739 N N . SER A 1 89 ? -14.073 2.041 23.269 1.00 93.12 89 SER A N 1
ATOM 740 C CA . SER A 1 89 ? -12.767 1.862 23.910 1.00 93.12 89 SER A CA 1
ATOM 741 C C . SER A 1 89 ? -11.700 1.403 22.910 1.00 93.12 89 SER A C 1
ATOM 743 O O . SER A 1 89 ? -11.979 0.634 21.988 1.00 93.12 89 SER A O 1
ATOM 745 N N . GLN A 1 90 ? -10.438 1.775 23.145 1.00 92.50 90 GLN A N 1
ATOM 746 C CA . GLN A 1 90 ? -9.307 1.283 22.344 1.00 92.50 90 GLN A CA 1
ATOM 747 C C . GLN A 1 90 ? -9.246 -0.261 22.319 1.00 92.50 90 GLN A C 1
ATOM 749 O O . GLN A 1 90 ? -8.935 -0.877 21.301 1.00 92.50 90 GLN A O 1
ATOM 754 N N . GLN A 1 91 ? -9.629 -0.916 23.423 1.00 92.19 91 GLN A N 1
ATOM 755 C CA . GLN A 1 91 ? -9.736 -2.377 23.483 1.00 92.19 91 GLN A CA 1
ATOM 756 C C . GLN A 1 91 ? -10.833 -2.928 22.560 1.00 92.19 91 GLN A C 1
ATOM 758 O O . GLN A 1 91 ? -10.674 -4.018 22.011 1.00 92.19 91 GLN A O 1
ATOM 763 N N . ALA A 1 92 ? -11.941 -2.203 22.379 1.00 88.12 92 ALA A N 1
ATOM 764 C CA . ALA A 1 92 ? -12.987 -2.582 21.436 1.00 88.12 92 ALA A CA 1
ATOM 765 C C . ALA A 1 92 ? -12.485 -2.498 19.986 1.00 88.12 92 ALA A C 1
ATOM 767 O O . ALA A 1 92 ? -12.715 -3.439 19.229 1.00 88.12 92 ALA A O 1
ATOM 768 N N . VAL A 1 93 ? -11.729 -1.452 19.628 1.00 90.62 93 VAL A N 1
ATOM 769 C CA . VAL A 1 93 ? -11.057 -1.328 18.316 1.00 90.62 93 VAL A CA 1
ATOM 770 C C . VAL A 1 93 ? -10.127 -2.524 18.069 1.00 90.62 93 VAL A C 1
ATOM 772 O O . VAL A 1 93 ? -10.227 -3.196 17.042 1.00 90.62 93 VAL A O 1
ATOM 775 N N . SER A 1 94 ? -9.287 -2.868 19.053 1.00 91.12 94 SER A N 1
ATOM 776 C CA . SER A 1 94 ? -8.373 -4.019 18.972 1.00 91.12 94 SER A CA 1
ATOM 777 C C . SER A 1 94 ? -9.110 -5.358 18.822 1.00 91.12 94 SER A C 1
ATOM 779 O O . SER A 1 94 ? -8.689 -6.226 18.056 1.00 91.12 94 SER A O 1
ATOM 781 N N . LYS A 1 95 ? -10.248 -5.532 19.510 1.00 91.00 95 LYS A N 1
ATOM 782 C CA . LYS A 1 95 ? -11.105 -6.717 19.348 1.00 91.00 95 LYS A CA 1
ATOM 783 C C . LYS A 1 95 ? -11.711 -6.798 17.950 1.00 91.00 95 LYS A C 1
ATOM 785 O O . LYS A 1 95 ? -11.771 -7.895 17.408 1.00 91.00 95 LYS A O 1
ATOM 790 N N . TRP A 1 96 ? -12.139 -5.679 17.368 1.00 89.19 96 TRP A N 1
ATOM 791 C CA . TRP A 1 96 ? -12.669 -5.654 16.002 1.00 89.19 96 TRP A CA 1
ATOM 792 C C . TRP A 1 96 ? -11.612 -6.031 14.964 1.00 89.19 96 TRP A C 1
ATOM 794 O O . TRP A 1 96 ? -11.903 -6.856 14.106 1.00 89.19 96 TRP A O 1
ATOM 804 N N . LYS A 1 97 ? -10.371 -5.553 15.118 1.00 83.44 97 LYS A N 1
ATOM 805 C CA . LYS A 1 97 ? -9.230 -5.977 14.285 1.00 83.44 97 LYS A CA 1
ATOM 806 C C . LYS A 1 97 ? -8.953 -7.481 14.310 1.00 83.44 97 LYS A C 1
ATOM 808 O O . LYS A 1 97 ? -8.408 -7.995 13.349 1.00 83.44 97 LYS A O 1
ATOM 813 N N . LYS A 1 98 ? -9.249 -8.156 15.426 1.00 84.56 98 LYS A N 1
ATOM 814 C CA . LYS A 1 98 ? -8.990 -9.596 15.620 1.00 84.56 98 LYS A CA 1
ATOM 815 C C . LYS A 1 98 ? -10.181 -10.499 15.289 1.00 84.56 98 LYS A C 1
ATOM 817 O O . LYS A 1 98 ? -10.012 -11.711 15.245 1.00 84.56 98 LYS A O 1
ATOM 822 N N . LYS A 1 99 ? -11.394 -9.940 15.234 1.00 79.00 99 LYS A N 1
ATOM 823 C CA . LYS A 1 99 ? -12.638 -10.692 14.990 1.00 79.00 99 LYS A CA 1
ATOM 824 C C . LYS A 1 99 ? -12.910 -10.923 13.506 1.00 79.00 99 LYS A C 1
ATOM 826 O O . LYS A 1 99 ? -13.692 -11.814 13.189 1.00 79.00 99 LYS A O 1
ATOM 831 N N . LEU A 1 100 ? -12.338 -10.073 12.663 1.00 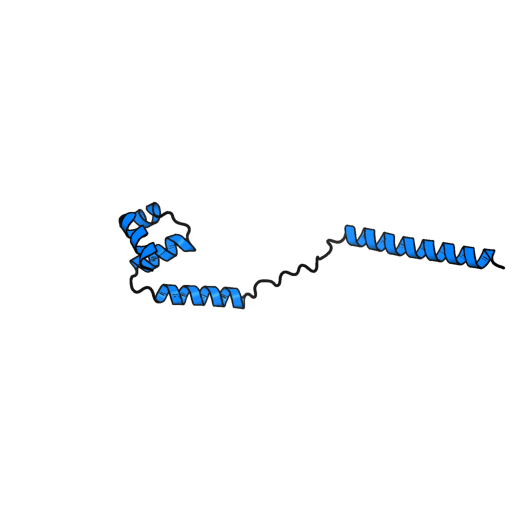60.91 100 LEU A N 1
ATOM 832 C CA . LEU A 1 100 ? -12.222 -10.267 11.224 1.00 60.91 100 LEU A CA 1
ATOM 833 C C . LEU A 1 100 ? -10.955 -11.075 10.944 1.00 60.91 100 LEU A C 1
ATOM 835 O O . LEU A 1 100 ? -11.016 -11.910 10.022 1.00 60.91 100 LEU A O 1
#

pLDDT: mean 85.3, std 11.25, range [52.22, 97.38]

Foldseek 3Di:
DVVVVVVVVVVVVVVVVVVVVVVVVVPVVPPPPPVPCPPDCPVVNVVVVVVVVVVVLVVPPDPLLSQLCCCVPVVVDDLVVSCVVVVHDSVVSVVSVVVD

Sequence (100 aa):
MGDTIERYKNELQRIAWRIQYKARVQQKRECPLRSDFHSPVEITDVMVSDLYVKQILELIPTSTGRNVIIDFYIRDKSERQIAEELNISQQAVSKWKKKL